Protein AF-A0A1Y3B7Z4-F1 (afdb_monomer_lite)

Organism: Euroglyphus maynei (NCBI:txid6958)

Foldseek 3Di:
DPPDPVPDDPVNVCVVPVPPVDVVVVVPPPPPPPLLRVLCVLLVNPPSVLLVLCCVLVNDVVSVVLSVVLVVQVVVPADADPVNPDHQRSVRSSLVCQVPDPVHDPVSVCSSPVCVVVVVVVVVVVVVVVVVVPDPPPDPDDPDPDPDDDDDDDD

InterPro domains:
  IPR019385 Phosphorylated adapter RNA export protein, RNA-binding domain [PF10258] (36-115)
  IPR038092 Phosphorylated adapter RNA export protein, RNA-binding domain superfamily [G3DSA:1.10.10.1440] (25-134)
  IPR039047 Phosphorylated adapter RNA export protein [PTHR13135] (15-147)

Structure (mmCIF, N/CA/C/O backbone):
data_AF-A0A1Y3B7Z4-F1
#
_entry.id   AF-A0A1Y3B7Z4-F1
#
loop_
_atom_site.group_PDB
_atom_site.id
_atom_site.type_symbol
_atom_site.label_atom_id
_atom_site.label_alt_id
_atom_site.label_comp_id
_atom_site.label_asym_id
_atom_site.label_entity_id
_atom_site.label_seq_id
_atom_site.pdbx_PDB_ins_code
_atom_site.Cartn_x
_atom_site.Cartn_y
_atom_site.Cartn_z
_atom_site.occupancy
_atom_site.B_iso_or_equiv
_atom_site.auth_seq_id
_atom_site.auth_comp_id
_atom_site.auth_asym_id
_atom_site.auth_atom_id
_atom_site.pdbx_PDB_model_num
ATOM 1 N N . ASP A 1 1 ? -2.632 -51.960 30.933 1.00 46.38 1 ASP A N 1
ATOM 2 C CA . ASP A 1 1 ? -3.040 -52.774 29.774 1.00 46.38 1 ASP A CA 1
ATOM 3 C C . ASP A 1 1 ? -2.337 -52.312 28.510 1.00 46.38 1 ASP A C 1
ATOM 5 O O . ASP A 1 1 ? -2.726 -51.325 27.902 1.00 46.38 1 ASP A O 1
ATOM 9 N N . SER A 1 2 ? -1.226 -52.965 28.167 1.00 54.91 2 SER A N 1
ATOM 10 C CA . SER A 1 2 ? -0.516 -52.750 26.903 1.00 54.91 2 SER A CA 1
ATOM 11 C C . SER A 1 2 ? -1.144 -53.647 25.841 1.00 54.91 2 SER A C 1
ATOM 13 O O . SER A 1 2 ? -0.963 -54.863 25.881 1.00 54.91 2 SER A O 1
ATOM 15 N N . GLU A 1 3 ? -1.916 -53.071 24.922 1.00 61.97 3 GLU A N 1
ATOM 16 C CA . GLU A 1 3 ? -2.527 -53.827 23.827 1.00 61.97 3 GLU A CA 1
ATOM 17 C C . GLU A 1 3 ? -1.430 -54.454 22.954 1.00 61.97 3 GLU A C 1
ATOM 19 O O . GLU A 1 3 ? -0.547 -53.766 22.440 1.00 61.97 3 GLU A O 1
ATOM 24 N N . ASN A 1 4 ? -1.459 -55.780 22.827 1.00 71.88 4 ASN A N 1
ATOM 25 C CA . ASN A 1 4 ? -0.489 -56.536 22.050 1.00 71.88 4 ASN A CA 1
ATOM 26 C C . ASN A 1 4 ? -0.793 -56.399 20.550 1.00 71.88 4 ASN A C 1
ATOM 28 O O . ASN A 1 4 ? -1.545 -57.185 19.976 1.00 71.88 4 ASN A O 1
ATOM 32 N N . TYR A 1 5 ? -0.184 -55.398 19.915 1.00 64.62 5 TYR A N 1
ATOM 33 C CA . TYR A 1 5 ? -0.304 -55.121 18.479 1.00 64.62 5 TYR A CA 1
ATOM 34 C C . TYR A 1 5 ? 0.201 -56.257 17.574 1.00 64.62 5 TYR A C 1
ATOM 36 O O . TYR A 1 5 ? -0.040 -56.227 16.372 1.00 64.62 5 TYR A O 1
ATOM 44 N N . PHE A 1 6 ? 0.889 -57.261 18.125 1.00 66.50 6 PHE A N 1
ATOM 45 C CA . PHE A 1 6 ? 1.488 -58.348 17.351 1.00 66.50 6 PHE A CA 1
ATOM 46 C C . PHE A 1 6 ? 0.476 -59.408 16.881 1.00 66.50 6 PHE A C 1
ATOM 48 O O . PHE A 1 6 ? 0.778 -60.185 15.983 1.00 66.50 6 PHE A O 1
ATOM 55 N N . GLN A 1 7 ? -0.727 -59.449 17.468 1.00 74.12 7 GLN A N 1
ATOM 56 C CA . GLN A 1 7 ? -1.807 -60.366 17.062 1.00 74.12 7 GLN A CA 1
ATOM 57 C C . GLN A 1 7 ? -2.854 -59.719 16.150 1.00 74.12 7 GLN A C 1
ATOM 59 O O . GLN A 1 7 ? -3.858 -60.349 15.826 1.00 74.12 7 GLN A O 1
ATOM 64 N N . TRP A 1 8 ? -2.665 -58.460 15.765 1.00 75.25 8 TRP A N 1
ATOM 65 C CA . TRP A 1 8 ? -3.644 -57.755 14.952 1.00 75.25 8 TRP A CA 1
ATOM 66 C C . TRP A 1 8 ? -3.574 -58.181 13.495 1.00 75.25 8 TRP A C 1
ATOM 68 O O . TRP A 1 8 ? -2.499 -58.223 12.896 1.00 75.25 8 TRP A O 1
ATOM 78 N N . SER A 1 9 ? -4.740 -58.459 12.917 1.00 76.94 9 SER A N 1
ATOM 79 C CA . SER A 1 9 ? -4.856 -58.591 11.472 1.00 76.94 9 SER A CA 1
ATOM 80 C C . SER A 1 9 ? -4.725 -57.218 10.801 1.00 76.94 9 SER A C 1
ATOM 82 O O . SER A 1 9 ? -4.914 -56.169 11.428 1.00 76.94 9 SER A O 1
ATOM 84 N N . GLN A 1 10 ? -4.435 -57.216 9.499 1.00 69.25 10 GLN A N 1
ATOM 85 C CA . GLN A 1 10 ? -4.409 -55.988 8.701 1.00 69.25 10 GLN A CA 1
ATOM 86 C C . GLN A 1 10 ? -5.751 -55.233 8.789 1.00 69.25 10 GLN A C 1
ATOM 88 O O . GLN A 1 10 ? -5.768 -54.009 8.879 1.00 69.25 10 GLN A O 1
ATOM 93 N N . GLU A 1 11 ? -6.867 -55.963 8.862 1.00 72.62 11 GLU A N 1
ATOM 94 C CA . GLU A 1 11 ? -8.218 -55.407 8.997 1.00 72.62 11 GLU A CA 1
ATOM 95 C C . GLU A 1 11 ? -8.465 -54.775 10.377 1.00 72.62 11 GLU A C 1
ATOM 97 O O . GLU A 1 11 ? -9.144 -53.750 10.478 1.00 72.62 11 GLU A O 1
ATOM 102 N N . ASP A 1 12 ? -7.888 -55.333 11.447 1.00 78.75 12 ASP A N 1
ATOM 103 C CA . ASP A 1 12 ? -7.960 -54.756 12.797 1.00 78.75 12 ASP A CA 1
ATOM 104 C C . ASP A 1 12 ? -7.151 -53.459 12.892 1.00 78.75 12 ASP A C 1
ATOM 106 O O . ASP A 1 12 ? -7.599 -52.467 13.482 1.00 78.75 12 ASP A O 1
ATOM 110 N N . PHE A 1 13 ? -5.980 -53.443 12.250 1.00 72.44 13 PHE A N 1
ATOM 111 C CA . PHE A 1 13 ? -5.154 -52.249 12.135 1.00 72.44 13 PHE A CA 1
ATOM 112 C C . PHE A 1 13 ? -5.884 -51.157 11.346 1.00 72.44 13 PHE A C 1
ATOM 114 O O . PHE A 1 13 ? -6.014 -50.026 11.820 1.00 72.44 13 PHE A O 1
ATOM 121 N N . GLU A 1 14 ? -6.447 -51.504 10.189 1.00 71.00 14 GLU A N 1
ATOM 122 C CA . GLU A 1 14 ? -7.254 -50.587 9.388 1.00 71.00 14 GLU A CA 1
ATOM 123 C C . GLU A 1 14 ? -8.488 -50.099 10.150 1.00 71.00 14 GLU A C 1
ATOM 125 O O . GLU A 1 14 ? -8.784 -48.915 10.097 1.00 71.00 14 GLU A O 1
ATOM 130 N N . ARG A 1 15 ? -9.172 -50.921 10.952 1.00 75.00 15 ARG A N 1
ATOM 131 C CA . ARG A 1 15 ? -10.303 -50.450 11.775 1.00 75.00 15 ARG A CA 1
ATOM 132 C C . ARG A 1 15 ? -9.907 -49.439 12.848 1.00 75.00 15 ARG A C 1
ATOM 134 O O . ARG A 1 15 ? -10.667 -48.496 13.078 1.00 75.00 15 ARG A O 1
ATOM 141 N N . LYS A 1 16 ? -8.759 -49.617 13.514 1.00 71.62 16 LYS A N 1
ATOM 142 C CA . LYS A 1 16 ? -8.304 -48.683 14.564 1.00 71.62 16 LYS A CA 1
ATOM 143 C C . LYS A 1 16 ? -7.747 -47.386 13.983 1.00 71.62 16 LYS A C 1
ATOM 145 O O . LYS A 1 16 ? -7.979 -46.318 14.545 1.00 71.62 16 LYS A O 1
ATOM 150 N N . 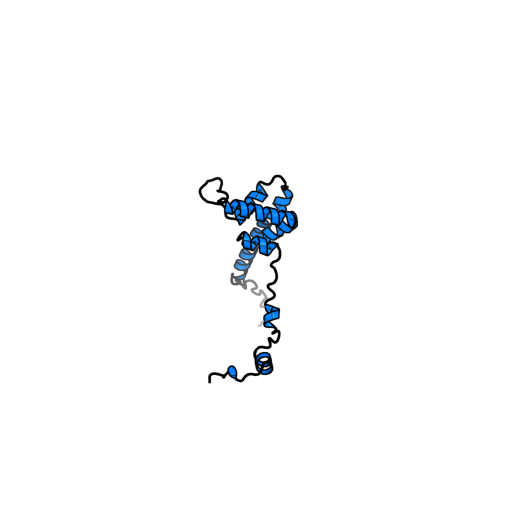PHE A 1 17 ? -7.004 -47.484 12.881 1.00 68.44 17 PHE A N 1
ATOM 151 C CA . PHE A 1 17 ? -6.281 -46.364 12.278 1.00 68.44 17 PHE A CA 1
ATOM 152 C C . PHE A 1 17 ? -6.960 -45.779 11.040 1.00 68.44 17 PHE A C 1
ATOM 154 O O . PHE A 1 17 ? -6.462 -44.785 10.510 1.00 68.44 17 PHE A O 1
ATOM 161 N N . ALA A 1 18 ? -8.096 -46.330 10.593 1.00 67.69 18 ALA A N 1
ATOM 162 C CA . ALA A 1 18 ? -8.921 -45.727 9.556 1.00 67.69 18 ALA A CA 1
ATOM 163 C C . ALA A 1 18 ? -9.265 -44.308 9.988 1.00 67.69 18 ALA A C 1
ATOM 165 O O . ALA A 1 18 ? -10.093 -44.059 10.871 1.00 67.69 18 ALA A O 1
ATOM 166 N N . THR A 1 19 ? -8.610 -43.361 9.330 1.00 58.94 19 THR A N 1
ATOM 167 C CA . THR A 1 19 ? -8.899 -41.949 9.434 1.00 58.94 19 THR A CA 1
ATOM 168 C C . THR A 1 19 ? -10.279 -41.743 8.833 1.00 58.94 19 THR A C 1
ATOM 170 O O . THR A 1 19 ? -10.460 -41.468 7.649 1.00 58.94 19 THR A O 1
ATOM 173 N N . LYS A 1 20 ? -11.313 -41.861 9.670 1.00 58.16 20 LYS A N 1
ATOM 174 C CA . LYS A 1 20 ? -12.567 -41.165 9.401 1.00 58.16 20 LYS A CA 1
ATOM 175 C C . LYS A 1 20 ? -12.138 -39.729 9.126 1.00 58.16 20 LYS A C 1
ATOM 177 O O . LYS A 1 20 ? -11.476 -39.141 9.975 1.00 58.16 20 LYS A O 1
ATOM 182 N N . ASN A 1 21 ? -12.410 -39.205 7.931 1.00 55.72 21 ASN A N 1
ATOM 183 C CA . ASN A 1 21 ? -12.147 -37.806 7.605 1.00 55.72 21 ASN A CA 1
ATOM 184 C C . ASN A 1 21 ? -13.001 -36.946 8.548 1.00 55.72 21 ASN A C 1
ATOM 186 O O . ASN A 1 21 ? -14.132 -36.576 8.228 1.00 55.72 21 ASN A O 1
ATOM 190 N N . THR A 1 22 ? -12.502 -36.714 9.760 1.00 57.78 22 THR A N 1
ATOM 191 C CA . THR A 1 22 ? -13.204 -36.012 10.824 1.00 57.78 22 THR A CA 1
ATOM 192 C C . THR A 1 22 ? -13.416 -34.577 10.362 1.00 57.78 22 THR A C 1
ATOM 194 O O . THR A 1 22 ? -12.588 -34.002 9.650 1.00 57.78 22 THR A O 1
ATOM 197 N N . SER A 1 23 ? -14.512 -33.954 10.784 1.00 57.44 23 SER A N 1
ATOM 198 C CA . SER A 1 23 ? -14.785 -32.527 10.563 1.00 57.44 23 SER A CA 1
ATOM 199 C C . SER A 1 23 ? -13.597 -31.612 10.926 1.00 57.44 23 SER A C 1
ATOM 201 O O . SER A 1 23 ? -13.436 -30.555 10.317 1.00 57.44 23 SER A O 1
ATOM 203 N N . GLU A 1 24 ? -12.708 -32.049 11.826 1.00 55.00 24 GLU A N 1
ATOM 204 C CA . GLU A 1 24 ? -11.422 -31.414 12.155 1.00 55.00 24 GLU A CA 1
ATOM 205 C C . GLU A 1 24 ? -10.429 -31.331 10.987 1.00 55.00 24 GLU A C 1
ATOM 207 O O . GLU A 1 24 ? -9.764 -30.307 10.814 1.00 55.00 24 GLU A O 1
ATOM 212 N N . GLN A 1 25 ? -10.343 -32.361 10.142 1.00 55.66 25 GLN A N 1
ATOM 213 C CA . GLN A 1 25 ? -9.490 -32.339 8.949 1.00 55.66 25 GLN A CA 1
ATOM 214 C C . GLN A 1 25 ? -10.048 -31.366 7.896 1.00 55.66 25 GLN A C 1
ATOM 216 O O . GLN A 1 25 ? -9.287 -30.689 7.204 1.00 55.66 25 GLN A O 1
ATOM 221 N N . LYS A 1 26 ? -11.378 -31.181 7.846 1.00 52.94 26 LYS A N 1
ATOM 222 C CA . LYS A 1 26 ? -12.036 -30.159 7.010 1.00 52.94 26 LYS A CA 1
ATOM 223 C C . LYS A 1 26 ? -11.831 -28.736 7.557 1.00 52.94 26 LYS A C 1
ATOM 225 O O . LYS A 1 26 ? -11.696 -27.794 6.774 1.00 52.94 26 LYS A O 1
ATOM 230 N N . ALA A 1 27 ? -11.761 -28.580 8.882 1.00 55.88 27 ALA A N 1
ATOM 231 C CA . ALA A 1 27 ? -11.529 -27.304 9.569 1.00 55.88 27 ALA A CA 1
ATOM 232 C C . ALA A 1 27 ? -10.079 -26.790 9.451 1.00 55.88 27 ALA A C 1
ATOM 234 O O . ALA A 1 27 ? -9.843 -25.590 9.582 1.00 55.88 27 ALA A O 1
ATOM 235 N N . LYS A 1 28 ? -9.119 -27.666 9.124 1.00 54.25 28 LYS A N 1
ATOM 236 C CA . LYS A 1 28 ? -7.711 -27.317 8.854 1.00 54.25 28 LYS A CA 1
ATOM 237 C C . LYS A 1 28 ? -7.411 -26.938 7.397 1.00 54.25 28 LYS A C 1
ATOM 239 O O . LYS A 1 28 ? -6.243 -26.845 7.024 1.00 54.25 28 LYS A O 1
ATOM 244 N N . ARG A 1 29 ? -8.415 -26.634 6.560 1.00 58.97 29 ARG A N 1
ATOM 245 C CA . ARG A 1 29 ? -8.155 -25.854 5.335 1.00 58.97 29 ARG A CA 1
ATOM 246 C C . ARG A 1 29 ? -7.738 -24.452 5.767 1.00 58.97 29 ARG A C 1
ATOM 248 O O . ARG A 1 29 ? -8.592 -23.592 5.965 1.00 58.97 29 ARG A O 1
ATOM 255 N N . ILE A 1 30 ? -6.431 -24.240 5.933 1.00 63.94 30 ILE A N 1
ATOM 256 C CA . ILE A 1 30 ? -5.835 -22.916 6.120 1.00 63.94 30 ILE A CA 1
ATOM 257 C C . ILE A 1 30 ? -6.394 -22.051 4.993 1.00 63.94 30 ILE A C 1
ATOM 259 O O . ILE A 1 30 ? -6.081 -22.258 3.819 1.00 63.94 30 ILE A O 1
ATOM 263 N N . ARG A 1 31 ? -7.312 -21.140 5.332 1.00 66.25 31 ARG A N 1
ATOM 264 C CA . ARG A 1 31 ? -7.835 -20.178 4.367 1.00 66.25 31 ARG A CA 1
ATOM 265 C C . ARG A 1 31 ? -6.623 -19.377 3.920 1.00 66.25 31 ARG A C 1
ATOM 267 O O . ARG A 1 31 ? -6.044 -18.677 4.748 1.00 66.25 31 ARG A O 1
ATOM 274 N N . LYS A 1 32 ? -6.204 -19.536 2.658 1.00 68.25 32 LYS A N 1
ATOM 275 C CA . LYS A 1 32 ? -5.117 -18.729 2.095 1.00 68.25 32 LYS A CA 1
ATOM 276 C C . LYS A 1 32 ? -5.448 -17.266 2.413 1.00 68.25 32 LYS A C 1
ATOM 278 O O . LYS A 1 32 ? -6.555 -16.839 2.063 1.00 68.25 32 LYS A O 1
ATOM 283 N N . PRO A 1 33 ? -4.583 -16.534 3.137 1.00 73.38 33 PRO A N 1
ATOM 284 C CA . PRO A 1 33 ? -4.846 -15.130 3.391 1.00 73.38 33 PRO A CA 1
ATOM 285 C C . PRO A 1 33 ? -4.981 -14.443 2.031 1.00 73.38 33 PRO A C 1
ATOM 287 O O . PRO A 1 33 ? -4.190 -14.699 1.126 1.00 73.38 33 PRO A O 1
ATOM 290 N N . GLY A 1 34 ? -6.016 -13.616 1.862 1.00 87.69 34 GLY A N 1
ATOM 291 C CA . GLY A 1 34 ? -6.117 -12.779 0.667 1.00 87.69 34 GLY A CA 1
ATOM 292 C C . GLY A 1 34 ? -4.876 -11.893 0.548 1.00 87.69 34 GLY A C 1
ATOM 293 O O . GLY A 1 34 ? -4.194 -11.660 1.549 1.00 87.69 34 GLY A O 1
ATOM 294 N N . ILE A 1 35 ? -4.594 -11.366 -0.644 1.00 92.06 35 ILE A N 1
ATOM 295 C CA . ILE A 1 35 ? -3.346 -10.630 -0.901 1.00 92.06 35 ILE A CA 1
ATOM 296 C C . ILE A 1 35 ? -3.066 -9.518 0.124 1.00 92.06 35 ILE A C 1
ATOM 298 O O . ILE A 1 35 ? -1.941 -9.359 0.584 1.00 92.06 35 ILE A O 1
ATOM 302 N N . VAL A 1 36 ? -4.102 -8.799 0.561 1.00 93.44 36 VAL A N 1
AT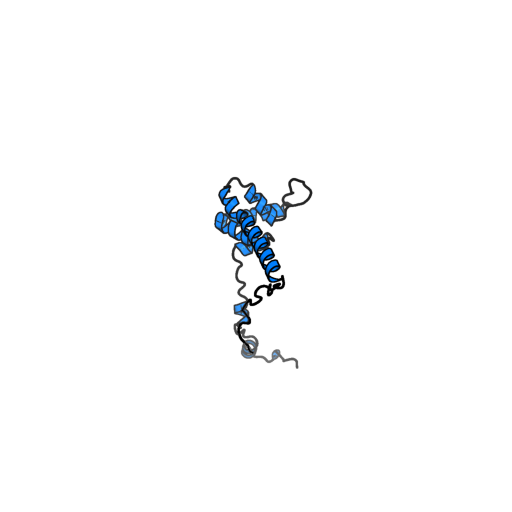OM 303 C CA . VAL A 1 36 ? -3.987 -7.756 1.592 1.00 93.44 36 VAL A CA 1
ATOM 304 C C . VAL A 1 36 ? -3.441 -8.317 2.907 1.00 93.44 36 VAL A C 1
ATOM 306 O O . VAL A 1 36 ? -2.598 -7.693 3.545 1.00 93.44 36 VAL A O 1
ATOM 309 N N . GLY A 1 37 ? -3.917 -9.496 3.313 1.00 92.94 37 GLY A N 1
ATOM 310 C CA . GLY A 1 37 ? -3.448 -10.180 4.514 1.00 92.94 37 GLY A CA 1
ATOM 311 C C . GLY A 1 37 ? -2.019 -10.693 4.363 1.00 92.94 37 GLY A C 1
ATOM 312 O O . GLY A 1 37 ? -1.244 -10.590 5.308 1.00 92.94 37 GLY A O 1
ATOM 313 N N . GLU A 1 38 ? -1.655 -11.182 3.175 1.00 93.25 38 GLU A N 1
ATOM 314 C CA . GLU A 1 38 ? -0.284 -11.604 2.877 1.00 93.25 38 GLU A CA 1
ATOM 315 C C . GLU A 1 38 ? 0.699 -10.427 2.973 1.00 93.25 38 GLU A C 1
ATOM 317 O O . GLU A 1 38 ? 1.674 -10.503 3.723 1.00 93.25 38 GLU A O 1
ATOM 322 N N . ILE A 1 39 ? 0.420 -9.324 2.268 1.00 94.50 39 ILE A N 1
ATOM 323 C CA . ILE A 1 39 ? 1.266 -8.122 2.272 1.00 94.50 39 ILE A CA 1
ATOM 324 C C . ILE A 1 39 ? 1.380 -7.562 3.695 1.00 94.50 39 ILE A C 1
ATOM 326 O O . ILE A 1 39 ? 2.483 -7.294 4.173 1.00 94.50 39 ILE A O 1
ATOM 330 N N . ALA A 1 40 ? 0.253 -7.419 4.401 1.00 94.75 40 ALA A N 1
ATOM 331 C CA . ALA A 1 40 ? 0.246 -6.889 5.762 1.00 94.75 40 ALA A CA 1
ATOM 332 C C . ALA A 1 40 ? 1.060 -7.761 6.729 1.00 94.75 40 ALA A C 1
ATOM 334 O O . ALA A 1 40 ? 1.796 -7.231 7.561 1.00 94.75 40 ALA A O 1
ATOM 335 N N . TYR A 1 41 ? 0.967 -9.088 6.596 1.00 93.44 41 TYR A N 1
ATOM 336 C CA . TYR A 1 41 ? 1.736 -10.020 7.413 1.00 93.44 41 TYR A CA 1
ATOM 337 C C . TYR A 1 41 ? 3.242 -9.897 7.155 1.00 93.44 41 TYR A C 1
ATOM 339 O O . TYR A 1 41 ? 4.002 -9.714 8.107 1.00 93.44 41 TYR A O 1
ATOM 347 N N . LYS A 1 42 ? 3.685 -9.933 5.887 1.00 93.00 42 LYS A N 1
ATOM 348 C CA . LYS A 1 42 ? 5.125 -9.880 5.567 1.00 93.00 42 LYS A CA 1
ATOM 349 C C . LYS A 1 42 ? 5.755 -8.533 5.925 1.00 93.00 42 LYS A C 1
ATOM 351 O O . LYS A 1 42 ? 6.864 -8.504 6.445 1.00 93.00 42 LYS A O 1
ATOM 356 N N . LEU A 1 43 ? 5.034 -7.429 5.727 1.00 93.44 43 LEU A N 1
ATOM 357 C CA . LEU A 1 43 ? 5.527 -6.086 6.058 1.00 93.44 43 LEU A CA 1
ATOM 358 C C . LEU A 1 43 ? 5.322 -5.697 7.531 1.00 93.44 43 LEU A C 1
ATOM 360 O O . LEU A 1 43 ? 5.674 -4.582 7.924 1.00 93.44 43 LEU A O 1
ATOM 364 N N . LYS A 1 44 ? 4.758 -6.600 8.350 1.00 91.94 44 LYS A N 1
ATOM 365 C CA . LYS A 1 44 ? 4.394 -6.360 9.759 1.00 91.94 44 LYS A CA 1
ATOM 366 C C . LYS A 1 44 ? 3.556 -5.084 9.929 1.00 91.94 44 LYS A C 1
ATOM 368 O O . LYS A 1 44 ? 3.712 -4.344 10.900 1.00 91.94 44 LYS A O 1
ATOM 373 N N . GLU A 1 45 ? 2.668 -4.821 8.971 1.00 90.00 45 GLU A N 1
ATOM 374 C CA . GLU A 1 45 ? 1.844 -3.617 8.939 1.00 90.00 45 GLU A CA 1
ATOM 375 C C . GLU A 1 45 ? 0.495 -3.878 9.618 1.00 90.00 45 GLU A C 1
ATOM 377 O O . GLU A 1 45 ? -0.305 -4.704 9.180 1.00 90.00 45 GLU A O 1
ATOM 382 N N . ALA A 1 46 ? 0.212 -3.133 10.687 1.00 88.12 46 ALA A N 1
ATOM 383 C CA . ALA A 1 46 ? -1.043 -3.263 11.426 1.00 88.12 46 ALA A CA 1
ATOM 384 C C . ALA A 1 46 ? -2.239 -2.669 10.659 1.00 88.12 46 ALA A C 1
ATOM 386 O O . ALA A 1 46 ? -3.393 -3.020 10.914 1.00 88.12 46 ALA A O 1
ATOM 387 N N . ARG A 1 47 ? -1.986 -1.732 9.738 1.00 87.69 47 ARG A N 1
ATOM 388 C CA . ARG A 1 47 ? -3.013 -1.016 8.975 1.00 87.69 47 ARG A CA 1
ATOM 389 C C . ARG A 1 47 ? -3.350 -1.719 7.667 1.00 87.69 47 ARG A C 1
ATOM 391 O O . ARG A 1 47 ? -3.042 -1.231 6.579 1.00 87.69 47 ARG A O 1
ATOM 398 N N . THR A 1 48 ? -4.080 -2.825 7.778 1.00 90.44 48 THR A N 1
ATOM 399 C CA . THR A 1 48 ? -4.628 -3.552 6.620 1.00 90.44 48 THR A CA 1
ATOM 400 C C . THR A 1 48 ? -5.547 -2.686 5.751 1.00 90.44 48 THR A C 1
ATOM 402 O O . THR A 1 48 ? -5.678 -2.952 4.560 1.00 90.44 48 THR A O 1
ATOM 405 N N . ASP A 1 49 ? -6.128 -1.613 6.307 1.00 90.12 49 ASP A N 1
ATOM 406 C CA . ASP A 1 49 ? -6.925 -0.629 5.570 1.00 90.12 49 ASP A CA 1
ATOM 407 C C . ASP A 1 49 ? -6.116 0.104 4.494 1.00 90.12 49 ASP A C 1
ATOM 409 O O . ASP A 1 49 ? -6.600 0.273 3.380 1.00 90.12 49 ASP A O 1
ATOM 413 N N . ILE A 1 50 ? -4.873 0.499 4.798 1.00 90.88 50 ILE A N 1
ATOM 414 C CA . ILE A 1 50 ? -4.014 1.152 3.801 1.00 90.88 50 ILE A CA 1
ATOM 415 C C . ILE A 1 50 ? -3.584 0.147 2.740 1.00 90.88 50 ILE A C 1
ATOM 417 O O . ILE A 1 50 ? -3.641 0.463 1.558 1.00 90.88 50 ILE A O 1
ATOM 421 N N . ILE A 1 51 ? -3.172 -1.055 3.147 1.00 93.56 51 ILE A N 1
ATOM 422 C CA . ILE A 1 51 ? -2.746 -2.095 2.204 1.00 93.56 51 ILE A CA 1
ATOM 423 C C . ILE A 1 51 ? -3.880 -2.434 1.232 1.00 93.56 51 ILE A C 1
ATOM 425 O O . ILE A 1 51 ? -3.645 -2.558 0.034 1.00 93.56 51 ILE A O 1
ATOM 429 N N . LYS A 1 52 ? -5.122 -2.497 1.726 1.00 93.69 52 LYS A N 1
ATOM 430 C CA . LYS A 1 52 ? -6.302 -2.647 0.875 1.00 93.69 52 LYS A CA 1
ATOM 431 C C . LYS A 1 52 ? -6.418 -1.505 -0.136 1.00 93.69 52 LYS A C 1
ATOM 433 O O . LYS A 1 52 ? -6.558 -1.785 -1.315 1.00 93.69 52 LYS A O 1
ATOM 438 N N . ASN A 1 53 ? -6.291 -0.247 0.292 1.00 93.38 53 ASN A N 1
ATOM 439 C CA . ASN A 1 53 ? -6.345 0.890 -0.633 1.00 93.38 53 ASN A CA 1
ATOM 440 C C . ASN A 1 53 ? -5.223 0.848 -1.681 1.00 93.38 53 ASN A C 1
ATOM 442 O O . ASN A 1 53 ? -5.447 1.229 -2.819 1.00 93.38 53 ASN A O 1
ATOM 446 N N . ILE A 1 54 ? -4.022 0.390 -1.315 1.00 94.06 54 ILE A N 1
ATOM 447 C CA . ILE A 1 54 ? -2.907 0.231 -2.260 1.00 94.06 54 ILE A CA 1
ATOM 448 C C . ILE A 1 54 ? -3.281 -0.784 -3.341 1.00 94.06 54 ILE A C 1
ATOM 450 O O . ILE A 1 54 ? -3.120 -0.495 -4.522 1.00 94.06 54 ILE A O 1
ATOM 454 N N . VAL A 1 55 ? -3.815 -1.943 -2.945 1.00 95.50 55 VAL A N 1
ATOM 455 C CA . VAL A 1 55 ? -4.273 -2.977 -3.886 1.00 95.50 55 VAL A CA 1
ATOM 456 C C . VAL A 1 55 ? -5.437 -2.468 -4.742 1.00 95.50 55 VAL A C 1
ATOM 458 O O . VAL A 1 55 ? -5.440 -2.702 -5.945 1.00 95.50 55 VAL A O 1
ATOM 461 N N . ASP A 1 56 ? -6.388 -1.740 -4.154 1.00 93.88 56 ASP A N 1
ATOM 462 C CA . ASP A 1 56 ? -7.557 -1.209 -4.865 1.00 93.88 56 ASP A CA 1
ATOM 463 C C . ASP A 1 56 ? -7.171 -0.108 -5.880 1.00 93.88 56 ASP A C 1
ATOM 465 O O . ASP A 1 56 ? -7.775 -0.019 -6.944 1.00 93.88 56 ASP A O 1
ATOM 469 N N . VAL A 1 57 ? -6.173 0.733 -5.569 1.00 94.38 57 VAL A N 1
ATOM 470 C CA . VAL A 1 57 ? -5.777 1.894 -6.394 1.00 94.38 57 VAL A CA 1
ATOM 471 C C . VAL A 1 57 ? -4.700 1.551 -7.427 1.00 94.38 57 VAL A C 1
ATOM 473 O O . VAL A 1 57 ? -4.754 2.052 -8.548 1.00 94.38 57 VAL A O 1
ATOM 476 N N . LEU A 1 58 ? -3.705 0.738 -7.059 1.00 93.88 58 LEU A N 1
ATOM 477 C CA . LEU A 1 58 ? -2.572 0.384 -7.929 1.00 93.88 58 LEU A CA 1
ATOM 478 C C . LEU A 1 58 ? -2.733 -0.989 -8.593 1.00 93.88 58 LEU A C 1
ATOM 480 O O . LEU A 1 58 ? -2.000 -1.316 -9.525 1.00 93.88 58 LEU A O 1
ATOM 484 N N . GLY A 1 59 ? -3.672 -1.802 -8.111 1.00 95.31 59 GLY A N 1
ATOM 485 C CA . GLY A 1 59 ? -3.879 -3.169 -8.564 1.00 95.31 59 GLY A CA 1
ATOM 486 C C . GLY A 1 59 ? -2.994 -4.198 -7.858 1.00 95.31 59 GLY A C 1
ATOM 487 O O . GLY A 1 59 ? -1.973 -3.901 -7.230 1.00 95.31 59 GLY A O 1
ATOM 488 N N . GLU A 1 60 ? -3.394 -5.461 -7.999 1.00 94.44 60 GLU A N 1
ATOM 489 C CA . GLU A 1 60 ? -2.714 -6.620 -7.414 1.00 94.44 60 GLU A CA 1
ATOM 490 C C . GLU A 1 60 ? -1.239 -6.768 -7.852 1.00 94.44 60 GLU A C 1
ATOM 492 O O . GLU A 1 60 ? -0.386 -6.969 -6.981 1.00 94.44 60 GLU A O 1
ATOM 497 N N . PRO A 1 61 ? -0.889 -6.644 -9.153 1.00 95.06 61 PRO A N 1
ATOM 498 C CA . PRO A 1 61 ? 0.486 -6.857 -9.609 1.00 95.06 61 PRO A CA 1
ATOM 499 C C . PRO A 1 61 ? 1.454 -5.819 -9.041 1.00 95.06 61 PRO A C 1
ATOM 501 O O . PRO A 1 61 ? 2.504 -6.180 -8.509 1.00 95.06 61 PRO A O 1
ATOM 504 N N . ARG A 1 62 ? 1.073 -4.534 -9.076 1.00 94.56 62 ARG A N 1
ATOM 505 C CA . ARG A 1 62 ? 1.916 -3.451 -8.556 1.00 94.56 62 ARG A CA 1
ATOM 506 C C . ARG A 1 62 ? 2.076 -3.551 -7.042 1.00 94.56 62 ARG A C 1
ATOM 508 O O . ARG A 1 62 ? 3.171 -3.338 -6.535 1.00 94.56 62 ARG A O 1
ATOM 515 N N . ALA A 1 63 ? 1.025 -3.940 -6.318 1.00 95.25 63 ALA A N 1
ATOM 516 C CA . ALA A 1 63 ? 1.107 -4.150 -4.876 1.00 95.25 63 ALA A CA 1
ATOM 517 C C . ALA A 1 63 ? 2.080 -5.284 -4.495 1.00 95.25 63 ALA A C 1
ATOM 519 O O . ALA A 1 63 ? 2.840 -5.130 -3.538 1.00 95.25 63 ALA A O 1
ATOM 520 N N . ARG A 1 64 ? 2.108 -6.397 -5.251 1.00 95.50 64 ARG A N 1
ATOM 521 C CA . ARG A 1 64 ? 3.118 -7.458 -5.055 1.00 95.50 64 ARG A CA 1
ATOM 522 C C . ARG A 1 64 ? 4.529 -6.979 -5.369 1.00 95.50 64 ARG A C 1
ATOM 524 O O . ARG A 1 64 ? 5.448 -7.319 -4.634 1.00 95.50 64 ARG A O 1
ATOM 531 N N . GLN A 1 65 ? 4.691 -6.202 -6.437 1.00 95.62 65 GLN A N 1
ATOM 532 C CA . GLN A 1 65 ? 5.994 -5.676 -6.827 1.00 95.62 65 GLN A CA 1
ATOM 533 C C . GLN A 1 65 ? 6.563 -4.752 -5.746 1.00 95.62 65 GLN A C 1
ATOM 535 O O . GLN A 1 65 ? 7.665 -4.989 -5.271 1.00 95.62 65 GLN A O 1
ATOM 540 N N . LEU A 1 66 ? 5.774 -3.783 -5.273 1.00 95.44 66 LEU A N 1
ATOM 541 C CA . LEU A 1 66 ? 6.167 -2.895 -4.175 1.00 95.44 66 LEU A CA 1
ATOM 542 C C . LEU A 1 66 ? 6.518 -3.674 -2.906 1.00 95.44 66 LEU A C 1
ATOM 544 O O . LEU A 1 66 ? 7.458 -3.337 -2.197 1.00 95.44 66 LEU A O 1
ATOM 548 N N . MET A 1 67 ? 5.763 -4.727 -2.601 1.00 95.69 67 MET A N 1
ATOM 549 C CA . MET A 1 67 ? 6.073 -5.596 -1.474 1.00 95.69 67 MET A CA 1
ATOM 550 C C . MET A 1 67 ? 7.425 -6.303 -1.647 1.00 95.69 67 MET A C 1
ATOM 552 O O . MET A 1 67 ? 8.176 -6.365 -0.679 1.00 95.69 67 MET A O 1
ATOM 556 N N . ALA A 1 68 ? 7.727 -6.835 -2.834 1.00 96.12 68 ALA A N 1
ATOM 557 C CA . ALA A 1 68 ? 9.013 -7.469 -3.121 1.00 96.12 68 ALA A CA 1
ATOM 558 C C . ALA A 1 68 ? 10.167 -6.460 -3.018 1.00 96.12 68 ALA A C 1
ATOM 560 O O . ALA A 1 68 ? 11.105 -6.706 -2.270 1.00 96.12 68 ALA A O 1
ATOM 561 N N . GLU A 1 69 ? 10.021 -5.282 -3.633 1.00 95.25 69 GLU A N 1
ATOM 562 C CA . GLU A 1 69 ? 10.995 -4.183 -3.548 1.00 95.25 69 GLU A CA 1
ATOM 563 C C . GLU A 1 69 ? 11.310 -3.818 -2.085 1.00 95.25 69 GLU A C 1
ATOM 565 O O . GLU A 1 69 ? 12.467 -3.640 -1.714 1.00 95.25 69 GLU A O 1
ATOM 570 N N . VAL A 1 70 ? 10.293 -3.745 -1.218 1.00 96.12 70 VAL A N 1
ATOM 571 C CA . VAL A 1 70 ? 10.499 -3.471 0.214 1.00 96.12 70 VAL A CA 1
ATOM 572 C C . VAL A 1 70 ? 11.276 -4.589 0.904 1.00 96.12 70 VAL A C 1
ATOM 574 O O . VAL A 1 70 ? 12.113 -4.295 1.752 1.00 96.12 70 VAL A O 1
ATOM 577 N N . LEU A 1 71 ? 10.994 -5.854 0.588 1.00 95.25 71 LEU A N 1
ATOM 578 C CA . LEU A 1 71 ? 11.699 -6.983 1.197 1.00 95.25 71 LEU A CA 1
ATOM 579 C C . LEU A 1 71 ? 13.172 -7.007 0.782 1.00 95.25 71 LEU A C 1
ATOM 581 O O . LEU A 1 71 ? 14.020 -7.170 1.655 1.00 95.25 71 LEU A O 1
ATOM 585 N N . ASP A 1 72 ? 13.464 -6.752 -0.493 1.00 95.75 72 ASP A N 1
ATOM 586 C CA . ASP A 1 72 ? 14.836 -6.662 -1.005 1.00 95.75 72 ASP A CA 1
ATOM 587 C C . ASP A 1 72 ? 15.602 -5.523 -0.314 1.00 95.75 72 ASP A C 1
ATOM 589 O O . ASP A 1 72 ? 16.731 -5.690 0.143 1.00 95.75 72 ASP A O 1
ATOM 593 N N . ILE A 1 73 ? 14.957 -4.363 -0.153 1.00 94.44 73 ILE A N 1
ATOM 594 C CA . ILE A 1 73 ? 15.532 -3.216 0.558 1.00 94.44 73 ILE A CA 1
ATOM 595 C C . ILE A 1 73 ? 15.819 -3.551 2.024 1.00 94.44 73 ILE A C 1
ATOM 597 O O . ILE A 1 73 ? 16.863 -3.168 2.549 1.00 94.44 73 ILE A O 1
ATOM 601 N N . GLU A 1 74 ? 14.906 -4.234 2.715 1.00 93.56 74 GLU A N 1
ATOM 602 C CA . GLU A 1 74 ? 15.102 -4.605 4.119 1.00 93.56 74 GLU A CA 1
ATOM 603 C C . GLU A 1 74 ? 16.232 -5.628 4.302 1.00 93.56 74 GLU A C 1
ATOM 605 O O . GLU A 1 74 ? 16.967 -5.514 5.291 1.00 93.56 74 GLU A O 1
ATOM 610 N N . ASP A 1 75 ? 16.401 -6.552 3.349 1.00 92.88 75 ASP A N 1
ATOM 611 C CA . ASP A 1 75 ? 17.468 -7.563 3.337 1.00 92.88 75 ASP A CA 1
ATOM 612 C C . ASP A 1 75 ? 18.859 -6.923 3.183 1.00 92.88 75 ASP A C 1
ATOM 614 O O . ASP A 1 75 ? 19.799 -7.274 3.893 1.00 92.88 75 ASP A O 1
ATOM 618 N N . VAL A 1 76 ? 18.964 -5.870 2.363 1.00 92.69 76 VAL A N 1
ATOM 619 C CA . VAL A 1 76 ? 20.203 -5.085 2.177 1.00 92.69 76 VAL A CA 1
ATOM 620 C C . VAL A 1 76 ? 20.488 -4.129 3.354 1.00 92.69 76 VAL A C 1
ATOM 622 O O . VAL A 1 76 ? 21.531 -3.480 3.408 1.00 92.69 76 VAL A O 1
ATOM 625 N N . GLY A 1 77 ? 19.601 -4.050 4.350 1.00 88.44 77 GLY A N 1
ATOM 626 C CA . GLY A 1 77 ? 19.806 -3.219 5.542 1.00 88.44 77 GLY A CA 1
ATOM 627 C C . GLY A 1 77 ? 18.856 -2.026 5.675 1.00 88.44 77 GLY A C 1
ATOM 628 O O . GLY A 1 77 ? 19.036 -1.205 6.576 1.00 88.44 77 GLY A O 1
ATOM 629 N N . GLY A 1 78 ? 17.797 -1.972 4.868 1.00 90.38 78 GLY A N 1
ATOM 630 C CA . GLY A 1 78 ? 16.676 -1.043 5.001 1.00 90.38 78 GLY A CA 1
ATOM 631 C C . GLY A 1 78 ? 17.008 0.408 4.650 1.00 90.38 78 GLY A C 1
ATOM 632 O O . GLY A 1 78 ? 18.113 0.752 4.243 1.00 90.38 78 GLY A O 1
ATOM 633 N N . ILE A 1 79 ? 16.025 1.294 4.832 1.00 90.00 79 ILE A N 1
ATOM 634 C CA . ILE A 1 79 ? 16.187 2.731 4.565 1.00 90.00 79 ILE A CA 1
ATOM 635 C C . ILE A 1 79 ? 16.277 3.501 5.879 1.00 90.00 79 ILE A C 1
ATOM 637 O O . ILE A 1 79 ? 15.408 3.375 6.743 1.00 90.00 79 ILE A O 1
ATOM 641 N N . MET A 1 80 ? 17.290 4.353 6.024 1.00 89.88 80 MET A N 1
ATOM 642 C CA . MET A 1 80 ? 17.379 5.296 7.140 1.00 89.88 80 MET A CA 1
ATOM 643 C C . MET A 1 80 ? 16.379 6.441 6.977 1.00 89.88 80 MET A C 1
ATOM 645 O O . MET A 1 80 ? 16.046 6.864 5.872 1.00 89.88 80 MET A O 1
ATOM 649 N N . ILE A 1 81 ? 15.870 6.961 8.090 1.00 89.56 81 ILE A N 1
ATOM 650 C CA . ILE A 1 81 ? 15.120 8.221 8.052 1.00 89.56 81 ILE A CA 1
ATOM 651 C C . ILE A 1 81 ? 16.084 9.352 7.716 1.00 89.56 81 ILE A C 1
ATOM 653 O O . ILE A 1 81 ? 17.260 9.265 8.040 1.00 89.56 81 ILE A O 1
ATOM 657 N N . ASP A 1 82 ? 15.580 10.420 7.108 1.00 85.12 82 ASP A N 1
ATOM 658 C CA . ASP A 1 82 ? 16.374 11.561 6.640 1.00 85.12 82 ASP A CA 1
ATOM 659 C C . ASP A 1 82 ? 17.263 12.174 7.744 1.00 85.12 82 ASP A C 1
ATOM 661 O O . ASP A 1 82 ? 18.342 12.682 7.468 1.00 85.12 82 ASP A O 1
ATOM 665 N N . ASN A 1 83 ? 16.854 12.063 9.014 1.00 86.19 83 ASN A N 1
ATOM 666 C CA . ASN A 1 83 ? 17.637 12.501 10.175 1.00 86.19 83 ASN A CA 1
ATOM 667 C C . ASN A 1 83 ? 18.710 11.495 10.652 1.00 86.19 83 ASN A C 1
ATOM 669 O O . ASN A 1 83 ? 19.355 11.735 11.669 1.00 86.19 83 ASN A O 1
ATOM 673 N N . GLN A 1 84 ? 18.844 10.353 9.978 1.00 87.44 84 GLN A N 1
ATOM 674 C CA . GLN A 1 84 ? 19.775 9.245 10.231 1.00 87.44 84 GLN A CA 1
ATOM 675 C C . GLN A 1 84 ? 19.740 8.646 11.650 1.00 87.44 84 GLN A C 1
ATOM 677 O O . GLN A 1 84 ? 20.597 7.849 12.010 1.00 87.44 84 GLN A O 1
ATOM 682 N N . GLN A 1 85 ? 18.723 8.958 12.458 1.00 88.12 85 GLN A N 1
ATOM 683 C CA . GLN A 1 85 ? 18.645 8.484 13.847 1.00 88.12 85 GLN A CA 1
ATOM 684 C C . GLN A 1 85 ? 18.145 7.042 13.967 1.00 88.12 85 GLN A C 1
ATOM 686 O O . GLN A 1 85 ? 18.365 6.380 14.977 1.00 88.12 85 GLN A O 1
ATOM 691 N N . ARG A 1 86 ? 17.396 6.559 12.972 1.00 90.12 86 ARG A N 1
ATOM 692 C CA . ARG A 1 86 ? 16.805 5.218 12.994 1.00 90.12 86 ARG A CA 1
ATOM 693 C C . ARG A 1 86 ? 16.501 4.709 11.592 1.00 90.12 86 ARG A C 1
ATOM 695 O O . ARG A 1 86 ? 16.199 5.498 10.693 1.00 90.12 86 ARG A O 1
ATOM 702 N N . ARG A 1 87 ? 16.466 3.382 11.456 1.00 92.19 87 ARG A N 1
ATOM 703 C CA . ARG A 1 87 ? 15.906 2.698 10.284 1.00 92.19 87 ARG A CA 1
ATOM 704 C C . ARG A 1 87 ? 14.388 2.888 10.216 1.00 92.19 87 ARG A C 1
ATOM 706 O O . ARG A 1 87 ? 13.694 2.936 11.242 1.00 92.19 87 ARG A O 1
ATOM 713 N N . ARG A 1 88 ? 13.864 3.009 8.997 1.00 92.75 88 ARG A N 1
ATOM 714 C CA . ARG A 1 88 ? 12.433 2.875 8.707 1.00 92.75 88 ARG A CA 1
ATOM 715 C C . ARG A 1 88 ? 12.013 1.427 8.980 1.00 92.75 88 ARG A C 1
ATOM 717 O O . ARG A 1 88 ? 12.823 0.512 8.920 1.00 92.75 88 ARG A O 1
ATOM 724 N N . SER A 1 89 ? 10.753 1.244 9.366 1.00 92.69 89 SER A N 1
ATOM 725 C CA . SER A 1 89 ? 10.153 -0.091 9.440 1.00 92.69 89 SER A CA 1
ATOM 726 C C . SER A 1 89 ? 9.765 -0.555 8.034 1.00 92.69 89 SER A C 1
ATOM 728 O O . SER A 1 89 ? 9.476 0.315 7.216 1.00 92.69 89 SER A O 1
ATOM 730 N N . PRO A 1 90 ? 9.605 -1.863 7.769 1.00 92.81 90 PRO A N 1
ATOM 731 C CA . PRO A 1 90 ? 9.193 -2.353 6.450 1.00 92.81 90 PRO A CA 1
ATOM 732 C C . PRO A 1 90 ? 7.900 -1.692 5.934 1.00 92.81 90 PRO A C 1
ATOM 734 O O . PRO A 1 90 ? 7.842 -1.207 4.807 1.00 92.81 90 PRO A O 1
ATOM 737 N N . GLY A 1 91 ? 6.879 -1.546 6.788 1.00 92.62 91 GLY A N 1
ATOM 738 C CA . GLY A 1 91 ? 5.670 -0.779 6.445 1.00 92.62 91 GLY A CA 1
ATOM 739 C C . GLY A 1 91 ? 5.934 0.714 6.178 1.00 92.62 91 GLY A C 1
ATOM 740 O O . GLY A 1 91 ? 5.352 1.309 5.273 1.00 92.62 91 GLY A O 1
ATOM 741 N N . GLY A 1 92 ? 6.863 1.331 6.915 1.00 91.81 92 GLY A N 1
ATOM 742 C CA . GLY A 1 92 ? 7.302 2.706 6.668 1.00 91.81 92 GLY A CA 1
ATOM 743 C C . GLY A 1 92 ? 8.102 2.865 5.370 1.00 91.81 92 GLY A C 1
ATOM 744 O O . GLY A 1 92 ? 7.959 3.886 4.699 1.00 91.81 92 GLY A O 1
ATOM 745 N N . THR A 1 93 ? 8.896 1.858 5.007 1.00 94.19 93 THR A N 1
ATOM 746 C CA . THR A 1 93 ? 9.638 1.747 3.747 1.00 94.19 93 THR A CA 1
ATOM 747 C C . THR A 1 93 ? 8.663 1.660 2.573 1.00 94.19 93 THR A C 1
ATOM 749 O O . THR A 1 93 ? 8.783 2.453 1.644 1.00 94.19 93 THR A O 1
ATOM 752 N N . LEU A 1 94 ? 7.610 0.836 2.663 1.00 94.75 9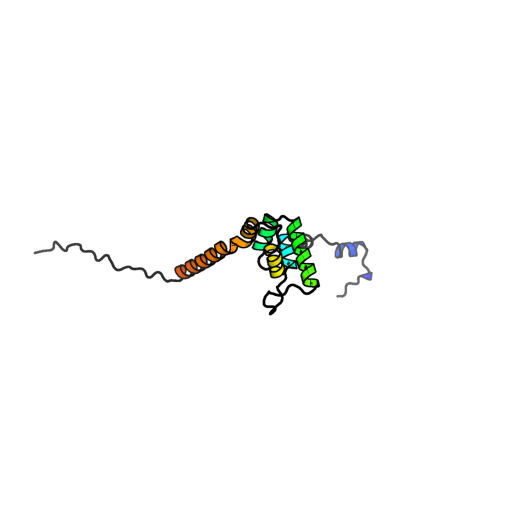4 LEU A N 1
ATOM 753 C CA . LEU A 1 94 ? 6.534 0.795 1.661 1.00 94.75 94 LEU A CA 1
ATOM 754 C C . LEU A 1 94 ? 5.907 2.179 1.430 1.00 94.75 94 LEU A C 1
ATOM 756 O O . LEU A 1 94 ? 5.737 2.619 0.295 1.00 94.75 94 LEU A O 1
ATOM 760 N N . PHE A 1 95 ? 5.564 2.890 2.507 1.00 93.62 95 PHE A N 1
ATOM 761 C CA . PHE A 1 95 ? 4.968 4.223 2.380 1.00 93.62 95 PHE A CA 1
ATOM 762 C C . PHE A 1 95 ? 5.947 5.252 1.824 1.00 93.62 95 PHE A C 1
ATOM 764 O O . PHE A 1 95 ? 5.518 6.195 1.164 1.00 93.62 95 PHE A O 1
ATOM 771 N N . TYR A 1 96 ? 7.240 5.093 2.101 1.00 93.25 96 TYR A N 1
ATOM 772 C CA . TYR A 1 96 ? 8.276 5.919 1.504 1.00 93.25 96 TYR A CA 1
ATOM 773 C C . TYR A 1 96 ? 8.378 5.667 -0.004 1.00 93.25 96 TYR A C 1
ATOM 775 O O . TYR A 1 96 ? 8.343 6.638 -0.752 1.00 93.25 96 TYR A O 1
ATOM 783 N N . LEU A 1 97 ? 8.408 4.410 -0.460 1.00 93.69 97 LEU A N 1
ATOM 784 C CA . LEU A 1 97 ? 8.429 4.093 -1.893 1.00 93.69 97 LEU A CA 1
ATOM 785 C C . LEU A 1 97 ? 7.228 4.711 -2.611 1.00 93.69 97 LEU A C 1
ATOM 787 O O . LEU A 1 97 ? 7.411 5.492 -3.532 1.00 93.69 97 LEU A O 1
ATOM 791 N N . ILE A 1 98 ? 6.009 4.495 -2.109 1.00 93.81 98 ILE A N 1
ATOM 792 C CA . ILE A 1 98 ? 4.784 5.030 -2.733 1.00 93.81 98 ILE A CA 1
ATOM 793 C C . ILE A 1 98 ? 4.784 6.567 -2.812 1.00 93.81 98 ILE A C 1
ATOM 795 O O . ILE A 1 98 ? 4.199 7.154 -3.722 1.00 93.81 98 ILE A O 1
ATOM 799 N N . LYS A 1 99 ? 5.403 7.243 -1.839 1.00 91.56 99 LYS A N 1
ATOM 800 C CA . LYS A 1 99 ? 5.482 8.709 -1.820 1.00 91.56 99 LYS A CA 1
ATOM 801 C C . LYS A 1 99 ? 6.511 9.278 -2.791 1.00 91.56 99 LYS A C 1
ATOM 803 O O . LYS A 1 99 ? 6.299 10.392 -3.254 1.00 91.56 99 LYS A O 1
ATOM 808 N N . ASN A 1 100 ? 7.594 8.553 -3.058 1.00 91.50 100 ASN A N 1
ATOM 809 C CA . ASN A 1 100 ? 8.682 9.012 -3.929 1.00 91.50 100 ASN A CA 1
ATOM 810 C C . ASN A 1 100 ? 8.620 8.418 -5.339 1.00 91.50 100 ASN A C 1
ATOM 812 O O . ASN A 1 100 ? 9.355 8.856 -6.216 1.00 91.50 100 ASN A O 1
ATOM 816 N N . ASP A 1 101 ? 7.753 7.436 -5.561 1.00 91.75 101 ASP A N 1
ATOM 817 C CA . ASP A 1 101 ? 7.515 6.851 -6.869 1.00 91.75 101 ASP A CA 1
ATOM 818 C C . ASP A 1 101 ? 6.836 7.869 -7.799 1.00 91.75 101 ASP A C 1
ATOM 820 O O . ASP A 1 101 ? 5.726 8.348 -7.537 1.00 91.75 101 ASP A O 1
ATOM 824 N N . SER A 1 102 ? 7.520 8.196 -8.897 1.00 90.44 102 SER A N 1
ATOM 825 C CA . SER A 1 102 ? 7.049 9.122 -9.928 1.00 90.44 102 SER A CA 1
ATOM 826 C C . SER A 1 102 ? 5.927 8.540 -10.790 1.00 90.44 102 SER A C 1
ATOM 828 O O . SER A 1 102 ? 5.200 9.300 -11.427 1.00 90.44 102 SER A O 1
ATOM 830 N N . THR A 1 103 ? 5.747 7.216 -10.794 1.00 91.56 103 THR A N 1
ATOM 831 C CA . THR A 1 103 ? 4.672 6.543 -11.539 1.00 91.56 103 THR A CA 1
ATOM 832 C C . THR A 1 103 ? 3.311 6.684 -10.861 1.00 91.56 103 THR A C 1
ATOM 834 O O . THR A 1 103 ? 2.275 6.514 -11.503 1.00 91.56 103 THR A O 1
ATOM 837 N N . ILE A 1 104 ? 3.298 7.023 -9.568 1.00 91.62 104 ILE A N 1
ATOM 838 C CA . ILE A 1 104 ? 2.078 7.192 -8.784 1.00 91.62 104 ILE A CA 1
ATOM 839 C C . ILE A 1 104 ? 1.687 8.669 -8.802 1.00 91.62 104 ILE A C 1
ATOM 841 O O . ILE A 1 104 ? 2.459 9.551 -8.423 1.00 91.62 104 ILE A O 1
ATOM 845 N N . THR A 1 105 ? 0.459 8.951 -9.222 1.00 93.31 105 THR A N 1
ATOM 846 C CA . THR A 1 105 ? -0.073 10.318 -9.259 1.00 93.31 105 THR A CA 1
ATOM 847 C C . THR A 1 105 ? -0.419 10.830 -7.859 1.00 93.31 105 THR A C 1
ATOM 849 O O . THR A 1 105 ? -0.676 10.062 -6.926 1.00 93.31 105 THR A O 1
ATOM 852 N N . GLU A 1 106 ? -0.482 12.153 -7.699 1.00 89.38 106 GLU A N 1
ATOM 853 C CA . GLU A 1 106 ? -0.883 12.763 -6.425 1.00 89.38 106 GLU A CA 1
ATOM 854 C C . GLU A 1 106 ? -2.314 12.373 -6.024 1.00 89.38 106 GLU A C 1
ATOM 856 O O . GLU A 1 106 ? -2.606 12.168 -4.846 1.00 89.38 106 GLU A O 1
ATOM 861 N N . GLU A 1 107 ? -3.199 12.185 -7.004 1.00 90.19 107 GLU A N 1
ATOM 862 C CA . GLU A 1 107 ? -4.565 11.728 -6.765 1.00 90.19 107 GLU A CA 1
ATOM 863 C C . GLU A 1 107 ? -4.596 10.292 -6.223 1.00 90.19 107 GLU A C 1
ATOM 865 O O . GLU A 1 107 ? -5.254 10.027 -5.215 1.00 90.19 107 GLU A O 1
ATOM 870 N N . GLN A 1 108 ? -3.804 9.378 -6.794 1.00 91.06 108 GLN A N 1
ATOM 871 C CA . GLN A 1 108 ? -3.656 8.018 -6.267 1.00 91.06 108 GLN A CA 1
ATOM 872 C C . GLN A 1 108 ? -3.066 8.020 -4.852 1.00 91.06 108 GLN A C 1
ATOM 874 O O . GLN A 1 108 ? -3.584 7.330 -3.970 1.00 91.06 108 GLN A O 1
ATOM 879 N N . ARG A 1 109 ? -2.041 8.844 -4.580 1.00 91.75 109 ARG A N 1
ATOM 880 C CA . ARG A 1 109 ? -1.507 9.021 -3.216 1.00 91.75 109 ARG A CA 1
ATOM 881 C C . ARG A 1 109 ? -2.585 9.509 -2.253 1.00 91.75 109 ARG A C 1
ATOM 883 O O . ARG A 1 109 ? -2.690 9.001 -1.132 1.00 91.75 109 ARG A O 1
ATOM 890 N N . ARG A 1 110 ? -3.425 10.450 -2.687 1.00 89.12 110 ARG A N 1
ATOM 891 C CA . ARG A 1 110 ? -4.553 10.953 -1.899 1.00 89.12 110 ARG A CA 1
ATOM 892 C C . ARG A 1 110 ? -5.601 9.873 -1.646 1.00 89.12 110 ARG A C 1
ATOM 894 O O . ARG A 1 110 ? -6.100 9.796 -0.529 1.00 89.12 110 ARG A O 1
ATOM 901 N N . LEU A 1 111 ? -5.907 9.009 -2.609 1.00 90.00 111 LEU A N 1
ATOM 902 C CA . LEU A 1 111 ? -6.831 7.886 -2.405 1.00 90.00 111 LEU A CA 1
ATOM 903 C C . LEU A 1 111 ? -6.262 6.850 -1.422 1.00 90.00 111 LEU A C 1
ATOM 905 O O . LEU A 1 111 ? -6.973 6.376 -0.534 1.00 90.00 111 LEU A O 1
ATOM 909 N N . ILE A 1 112 ? -4.961 6.565 -1.509 1.00 90.75 112 ILE A N 1
ATOM 910 C CA . ILE A 1 112 ? -4.274 5.613 -0.627 1.00 90.75 112 ILE A CA 1
ATOM 911 C C . ILE A 1 112 ? -4.212 6.132 0.821 1.00 90.75 112 ILE A C 1
ATOM 913 O O . ILE A 1 112 ? -4.594 5.418 1.757 1.00 90.75 112 ILE A O 1
ATOM 917 N N . PHE A 1 113 ? -3.760 7.378 1.027 1.00 88.69 113 PHE A N 1
ATOM 918 C CA . PHE A 1 113 ? -3.468 7.936 2.358 1.00 88.69 113 PHE A CA 1
ATOM 919 C C . PHE A 1 113 ? -4.550 8.870 2.930 1.00 88.69 113 PHE A C 1
ATOM 921 O O . PHE A 1 113 ? -4.610 9.062 4.151 1.00 88.69 113 PHE A O 1
ATOM 928 N N . GLY A 1 114 ? -5.414 9.446 2.093 1.00 76.38 114 GLY A N 1
ATOM 929 C CA . GLY A 1 114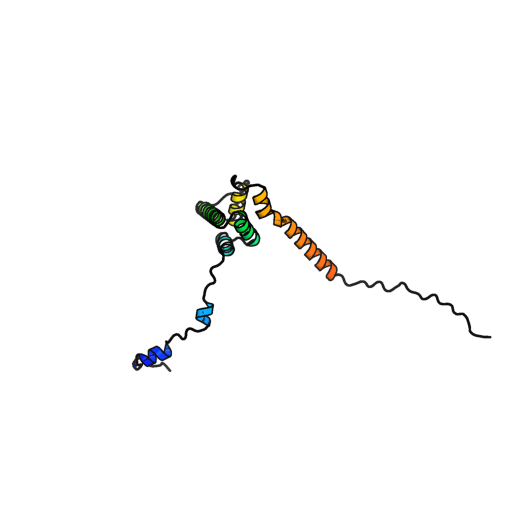 ? -6.351 10.522 2.451 1.00 76.38 114 GLY A CA 1
ATOM 930 C C . GLY A 1 114 ? -7.436 10.119 3.447 1.00 76.38 114 GLY A C 1
ATOM 931 O O . GLY A 1 114 ? -7.983 10.961 4.156 1.00 76.38 114 GLY A O 1
ATOM 932 N N . ASN A 1 115 ? -7.678 8.819 3.624 1.00 67.69 115 ASN A N 1
ATOM 933 C CA . ASN A 1 115 ? -8.651 8.326 4.600 1.00 67.69 115 ASN A CA 1
ATOM 934 C C . ASN A 1 115 ? -8.228 8.557 6.070 1.00 67.69 115 ASN A C 1
ATOM 936 O O . ASN A 1 115 ? -8.992 8.294 7.003 1.00 67.69 115 ASN A O 1
ATOM 940 N N . ARG A 1 116 ? -7.005 9.056 6.316 1.00 66.38 116 ARG A N 1
ATOM 941 C CA . ARG A 1 116 ? -6.511 9.373 7.664 1.00 66.38 116 ARG A CA 1
ATOM 942 C C . ARG A 1 116 ? -7.356 10.441 8.358 1.00 66.38 116 ARG A C 1
ATOM 944 O O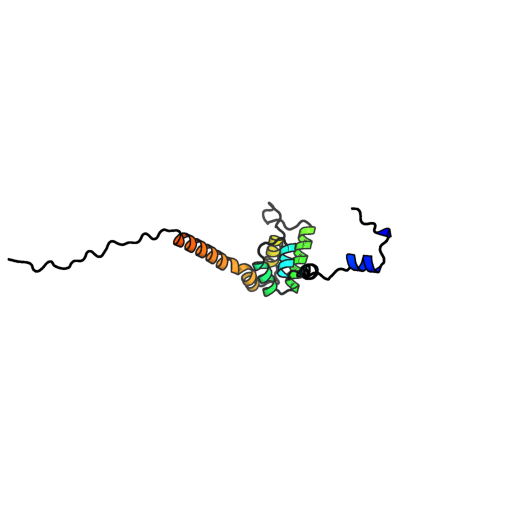 . ARG A 1 116 ? -7.701 10.263 9.526 1.00 66.38 116 ARG A O 1
ATOM 951 N N . GLU A 1 117 ? -7.701 11.513 7.654 1.00 60.69 117 GLU A N 1
ATOM 952 C CA . GLU A 1 117 ? -8.368 12.675 8.244 1.00 60.69 117 GLU A CA 1
ATOM 953 C C . GLU A 1 117 ? -9.814 12.348 8.634 1.00 60.69 117 GLU A C 1
ATOM 955 O O . GLU A 1 117 ? -10.212 12.538 9.784 1.00 60.69 117 GLU A O 1
ATOM 960 N N . 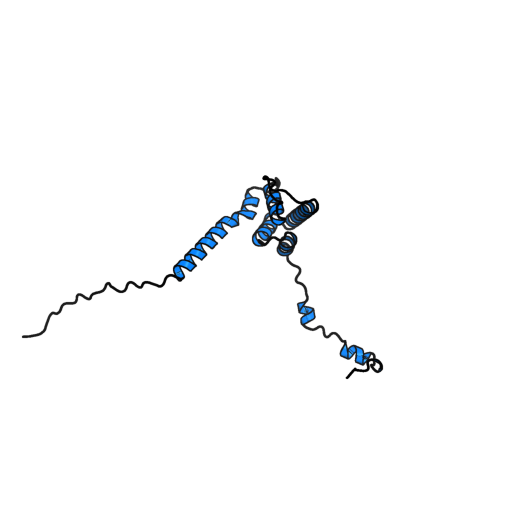VAL A 1 118 ? -10.552 11.682 7.742 1.00 65.00 118 VAL A N 1
ATOM 961 C CA . VAL A 1 118 ? -11.893 11.141 8.019 1.00 65.00 118 VAL A CA 1
ATOM 962 C C . VAL A 1 118 ? -11.866 10.191 9.225 1.00 65.00 118 VAL A C 1
ATOM 964 O O . VAL A 1 118 ? -12.725 10.251 10.110 1.00 65.00 118 VAL A O 1
ATOM 967 N N . ARG A 1 119 ? -10.841 9.335 9.329 1.00 66.00 119 ARG A N 1
ATOM 968 C CA . ARG A 1 119 ? -10.687 8.397 10.451 1.00 66.00 119 ARG A CA 1
ATOM 969 C C . ARG A 1 119 ? -10.375 9.103 11.771 1.00 66.00 119 ARG A C 1
ATOM 971 O O . ARG A 1 119 ? -10.883 8.691 12.817 1.00 66.00 119 ARG A O 1
ATOM 978 N N . GLU A 1 120 ? -9.559 10.152 11.754 1.00 71.44 120 GLU A N 1
ATOM 979 C CA . GLU A 1 120 ? -9.253 10.967 12.933 1.00 71.44 120 GLU A CA 1
ATOM 980 C C . GLU A 1 120 ? -10.474 11.756 13.413 1.00 71.44 120 GLU A C 1
ATOM 982 O O . GLU A 1 120 ? -10.765 11.742 14.614 1.00 71.44 120 GLU A O 1
ATOM 987 N N . GLN A 1 121 ? -11.253 12.336 12.497 1.00 71.56 121 GLN A N 1
ATOM 988 C CA . GLN A 1 121 ? -12.522 12.989 12.824 1.00 71.56 121 GLN A CA 1
ATOM 989 C C . GLN A 1 121 ? -13.524 11.993 13.419 1.00 71.56 121 GLN A C 1
ATOM 991 O O . GLN A 1 121 ? -14.077 12.229 14.494 1.00 71.56 121 GLN A O 1
ATOM 996 N N . ASN A 1 122 ? -13.665 10.806 12.826 1.00 77.12 122 ASN A N 1
ATOM 997 C CA . ASN A 1 122 ? -14.515 9.742 13.365 1.00 77.12 122 ASN A CA 1
ATOM 998 C C . ASN A 1 122 ? -14.076 9.280 14.765 1.00 77.12 122 ASN A C 1
ATOM 1000 O O . ASN A 1 122 ? -14.914 9.031 15.640 1.00 77.12 122 ASN A O 1
ATOM 1004 N N . ARG A 1 123 ? -12.764 9.199 15.024 1.00 81.44 123 ARG A N 1
ATOM 1005 C CA . ARG A 1 123 ? -12.222 8.901 16.361 1.00 81.44 123 ARG A CA 1
ATOM 1006 C C . ARG A 1 123 ? -12.530 10.019 17.361 1.00 81.44 123 ARG A C 1
ATOM 1008 O O . ARG A 1 123 ? -12.949 9.709 18.480 1.00 81.44 123 ARG A O 1
ATOM 1015 N N . LYS A 1 124 ? -12.363 11.292 16.982 1.00 82.94 124 LYS A N 1
ATOM 1016 C CA . LYS A 1 124 ? -12.715 12.456 17.819 1.00 82.94 124 LYS A CA 1
ATOM 1017 C C . LYS A 1 124 ? -14.211 12.462 18.149 1.00 82.94 124 LYS A C 1
ATOM 1019 O O . LYS A 1 124 ? -14.573 12.529 19.324 1.00 82.94 124 LYS A O 1
ATOM 1024 N N . MET A 1 125 ? -15.067 12.260 17.149 1.00 82.00 125 MET A N 1
ATOM 1025 C CA . MET A 1 125 ? -16.524 12.202 17.307 1.00 82.00 125 MET A CA 1
ATOM 1026 C C . MET A 1 125 ? -16.976 11.051 18.212 1.00 82.00 125 MET A C 1
ATOM 1028 O O . MET A 1 125 ? -17.798 11.255 19.108 1.00 82.00 125 MET A O 1
ATOM 1032 N N . LYS A 1 126 ? -16.400 9.848 18.063 1.00 83.31 126 LYS A N 1
ATOM 1033 C CA . LYS A 1 126 ? -16.676 8.717 18.971 1.00 83.31 126 LYS A CA 1
ATOM 1034 C C . LYS A 1 126 ? -16.262 9.019 20.415 1.00 83.31 126 LYS A C 1
ATOM 1036 O O . LYS A 1 126 ? -17.000 8.674 21.338 1.00 83.31 126 LYS A O 1
ATOM 1041 N N . LYS A 1 127 ? -15.117 9.678 20.636 1.00 86.25 127 LYS A N 1
ATOM 1042 C CA . LYS A 1 127 ? -14.682 10.105 21.980 1.00 86.25 127 LYS A CA 1
ATOM 1043 C C . LYS A 1 127 ? -15.639 11.140 22.583 1.00 86.25 127 LYS A C 1
ATOM 1045 O O . LYS A 1 127 ? -16.006 10.995 23.748 1.00 86.25 127 LYS A O 1
ATOM 1050 N N . LEU A 1 128 ? -16.083 12.132 21.803 1.00 84.25 128 LEU A N 1
ATOM 1051 C CA . LEU A 1 128 ? -17.065 13.128 22.252 1.00 84.25 128 LEU A CA 1
ATOM 1052 C C . LEU A 1 128 ? -18.394 12.479 22.659 1.00 84.25 128 LEU A C 1
ATOM 1054 O O . LEU A 1 128 ? -18.893 12.750 23.750 1.00 84.25 128 LEU A O 1
ATOM 1058 N N . LYS A 1 129 ? -18.937 11.576 21.829 1.00 82.50 129 LYS A N 1
ATOM 1059 C CA . LYS A 1 129 ? -20.182 10.851 22.137 1.00 82.50 129 LYS A CA 1
ATOM 1060 C C . LYS A 1 129 ? -20.070 10.045 23.436 1.00 82.50 129 LYS A C 1
ATOM 1062 O O . LYS A 1 129 ? -20.953 10.148 24.282 1.00 82.50 129 LYS A O 1
ATOM 1067 N N . ARG A 1 130 ? -18.956 9.328 23.646 1.00 81.31 130 ARG A N 1
ATOM 1068 C CA . ARG A 1 130 ? -18.694 8.572 24.890 1.00 81.31 130 ARG A CA 1
ATOM 1069 C C . ARG A 1 130 ? -18.556 9.468 26.124 1.00 81.31 130 ARG A C 1
ATOM 1071 O O . ARG A 1 130 ? -18.922 9.045 27.211 1.00 81.31 130 ARG A O 1
ATOM 1078 N N . LYS A 1 131 ? -18.026 10.690 25.988 1.00 78.50 131 LYS A N 1
ATOM 1079 C CA . LYS A 1 131 ? -17.992 11.666 27.094 1.00 78.50 131 LYS A CA 1
ATOM 1080 C C . LYS A 1 131 ? -19.389 12.208 27.408 1.00 78.50 131 LYS A C 1
ATOM 1082 O O . LYS A 1 131 ? -19.734 12.337 28.576 1.00 78.50 131 LYS A O 1
ATOM 1087 N N . LYS A 1 132 ? -20.203 12.483 26.382 1.00 73.81 132 LYS A N 1
ATOM 1088 C CA . LYS A 1 132 ? -21.576 12.987 26.541 1.00 73.81 132 LYS A CA 1
ATOM 1089 C C . LYS A 1 132 ? -22.508 11.947 27.175 1.00 73.81 132 LYS A C 1
ATOM 1091 O O . LYS A 1 132 ? -23.296 12.316 28.031 1.00 73.81 132 LYS A O 1
ATOM 1096 N N . SER A 1 133 ? -22.364 10.664 26.831 1.00 73.31 133 SER A N 1
ATOM 1097 C CA . SER A 1 133 ? -23.162 9.574 27.419 1.00 73.31 133 SER A CA 1
ATOM 1098 C C . SER A 1 133 ? -22.774 9.207 28.858 1.00 73.31 133 SER A C 1
ATOM 1100 O O . SER A 1 133 ? -23.493 8.457 29.502 1.00 73.31 133 SER A O 1
ATOM 1102 N N . ARG A 1 134 ? -21.622 9.682 29.354 1.00 68.44 134 ARG A N 1
ATOM 1103 C CA . ARG A 1 134 ? -21.134 9.435 30.725 1.00 68.44 134 ARG A CA 1
ATOM 1104 C C . ARG A 1 134 ? -21.431 10.581 31.689 1.00 68.44 134 ARG A C 1
ATOM 1106 O O . ARG A 1 134 ? -21.127 10.460 32.870 1.00 68.44 134 ARG A O 1
ATOM 1113 N N . ARG A 1 135 ? -21.985 11.696 31.204 1.00 61.62 135 ARG A N 1
ATOM 1114 C CA . ARG A 1 135 ? -22.469 12.768 32.075 1.00 61.62 135 ARG A CA 1
ATOM 1115 C C . ARG A 1 135 ? -23.843 12.355 32.615 1.00 61.62 135 ARG A C 1
ATOM 1117 O O . ARG A 1 135 ? -24.717 12.091 31.790 1.00 61.62 135 ARG A O 1
ATOM 1124 N N . PRO A 1 136 ? -24.049 12.279 33.943 1.00 55.06 136 PRO A N 1
ATOM 1125 C CA . PRO A 1 136 ? -25.381 12.059 34.489 1.00 55.06 136 PRO A CA 1
ATOM 1126 C C . PRO A 1 136 ? -26.289 13.193 34.008 1.00 55.06 136 PRO A C 1
ATOM 1128 O O . PRO A 1 136 ? -25.882 14.356 33.981 1.00 55.06 136 PRO A O 1
ATOM 1131 N N . SER A 1 137 ? -27.495 12.848 33.563 1.00 54.28 137 SER A N 1
ATOM 1132 C CA . SER A 1 137 ? -28.502 13.825 33.169 1.00 54.28 137 SER A CA 1
ATOM 1133 C C . SER A 1 137 ? -28.873 14.655 34.394 1.00 54.28 137 SER A C 1
ATOM 1135 O O . SER A 1 137 ? -29.670 14.219 35.224 1.00 54.28 137 SER A O 1
ATOM 1137 N N . THR A 1 138 ? -28.293 15.844 34.536 1.00 56.28 138 THR A N 1
ATOM 1138 C CA . THR A 1 138 ? -28.787 16.844 35.481 1.00 56.28 138 THR A CA 1
ATOM 1139 C C . THR A 1 138 ? -30.132 17.323 34.938 1.00 56.28 138 THR A C 1
ATOM 1141 O O . THR A 1 138 ? -30.208 18.222 34.103 1.00 56.28 138 THR A O 1
ATOM 1144 N N . GLY A 1 139 ? -31.193 16.603 35.305 1.00 48.00 139 GLY A N 1
ATOM 1145 C CA . GLY A 1 139 ? -32.565 16.921 34.947 1.00 48.00 139 GLY A CA 1
ATOM 1146 C C . GLY A 1 139 ? -32.974 18.218 35.630 1.00 48.00 139 GLY A C 1
ATOM 1147 O O . GLY A 1 139 ? -33.211 18.242 36.834 1.00 48.00 139 GLY A O 1
ATOM 1148 N N . ASN A 1 140 ? -33.057 19.295 34.855 1.00 50.34 140 ASN A N 1
ATOM 1149 C CA . ASN A 1 140 ? -33.704 20.533 35.266 1.00 50.34 140 ASN A CA 1
ATOM 1150 C C . ASN A 1 140 ? -35.216 20.288 35.406 1.00 50.34 140 ASN A C 1
ATOM 1152 O O . ASN A 1 140 ? -35.959 20.433 34.442 1.00 50.34 140 ASN A O 1
ATOM 1156 N N . ASN A 1 141 ? -35.666 19.937 36.612 1.00 52.59 141 ASN A N 1
ATOM 1157 C CA . ASN A 1 141 ? -37.073 19.973 37.018 1.00 52.59 141 ASN A CA 1
ATOM 1158 C C . ASN A 1 141 ? -37.256 21.068 38.081 1.00 52.59 141 ASN A C 1
ATOM 1160 O O . ASN A 1 141 ? -37.282 20.782 39.275 1.00 52.59 141 ASN A O 1
ATOM 1164 N N . SER A 1 142 ? -37.359 22.339 37.678 1.00 45.59 142 SER A N 1
ATOM 1165 C CA . SER A 1 142 ? -37.686 23.418 38.632 1.00 45.59 142 SER A CA 1
ATOM 1166 C C . SER A 1 142 ? -38.353 24.662 38.034 1.00 45.59 142 SER A C 1
ATOM 1168 O O . SER A 1 142 ? -38.266 25.739 38.616 1.00 45.59 142 SER A O 1
ATOM 1170 N N . VAL A 1 143 ? -39.096 24.551 36.926 1.00 48.34 143 VAL A N 1
ATOM 1171 C CA . VAL A 1 143 ? -39.930 25.670 36.444 1.00 48.34 143 VAL A CA 1
ATOM 1172 C C . VAL A 1 143 ? -41.277 25.158 35.938 1.00 48.34 143 VAL A C 1
ATOM 1174 O O . VAL A 1 143 ? -41.438 24.967 34.750 1.00 48.34 143 VAL A O 1
ATOM 1177 N N . ILE A 1 144 ? -42.233 24.920 36.845 1.00 45.38 144 ILE A N 1
ATOM 1178 C CA . ILE A 1 144 ? -43.687 25.152 36.678 1.00 45.38 144 ILE A CA 1
ATOM 1179 C C . ILE A 1 144 ? -44.251 25.252 38.112 1.00 45.38 144 ILE A C 1
ATOM 1181 O O . ILE A 1 144 ? -44.764 24.294 38.688 1.00 45.38 144 ILE A O 1
ATOM 1185 N N . LYS A 1 145 ? -44.125 26.426 38.748 1.00 45.31 145 LYS A N 1
ATOM 1186 C CA . LYS A 1 145 ? -44.972 26.771 39.902 1.00 45.31 145 LYS A CA 1
ATOM 1187 C C . LYS A 1 145 ? -46.310 27.250 39.344 1.00 45.31 145 LYS A C 1
ATOM 1189 O O . LYS A 1 145 ? -46.403 28.324 38.755 1.00 45.31 145 LYS A O 1
ATOM 1194 N N . LYS A 1 146 ? -47.336 26.412 39.505 1.00 43.75 146 LYS A N 1
ATOM 1195 C CA . LYS A 1 146 ? -48.740 26.687 39.178 1.00 43.75 146 LYS A CA 1
ATOM 1196 C C . LYS A 1 146 ? -49.201 27.994 39.845 1.00 43.75 146 LYS A C 1
ATOM 1198 O O . LYS A 1 146 ? -49.529 28.004 41.026 1.00 43.75 146 LYS A O 1
ATOM 1203 N N . LYS A 1 147 ? -49.304 29.081 39.076 1.00 47.50 147 LYS A N 1
ATOM 1204 C CA . LYS A 1 147 ? -50.236 30.181 39.364 1.00 47.50 147 LYS A CA 1
ATOM 1205 C C . LYS A 1 147 ? -51.627 29.737 38.903 1.00 47.50 147 LYS A C 1
ATOM 1207 O O . LYS A 1 147 ? -51.936 29.837 37.721 1.00 47.50 147 LYS A O 1
ATOM 1212 N N . LYS A 1 148 ? -52.463 29.233 39.813 1.00 46.59 148 LYS A N 1
ATOM 1213 C CA . LYS A 1 148 ? -53.925 29.194 39.626 1.00 46.59 148 LYS A CA 1
ATOM 1214 C C . LYS A 1 148 ? -54.626 29.556 40.936 1.00 46.59 148 LYS A C 1
ATOM 1216 O O . LYS A 1 148 ? -54.831 28.719 41.802 1.00 46.59 148 LYS A O 1
ATOM 1221 N N . ASN A 1 149 ? -54.904 30.854 41.036 1.00 40.94 149 ASN A N 1
ATOM 1222 C CA . ASN A 1 149 ? -56.031 31.533 41.674 1.00 40.94 149 ASN A CA 1
ATOM 1223 C C . ASN A 1 149 ? -56.838 30.748 42.715 1.00 40.94 149 ASN A C 1
ATOM 1225 O O . ASN A 1 149 ? -57.716 29.955 42.379 1.00 40.94 149 ASN A O 1
ATOM 1229 N N . ASN A 1 150 ? -56.638 31.120 43.977 1.00 44.75 150 ASN A N 1
ATOM 1230 C CA . ASN A 1 150 ? -57.578 30.858 45.054 1.00 44.75 150 ASN A CA 1
ATOM 1231 C C . ASN A 1 150 ? -58.702 31.912 44.969 1.00 44.75 150 ASN A C 1
ATOM 1233 O O . ASN A 1 150 ? -58.580 33.010 45.506 1.00 44.75 150 ASN A O 1
ATOM 1237 N N . LYS A 1 151 ? -59.778 31.621 44.228 1.00 54.09 151 LYS A N 1
ATOM 1238 C CA . LYS A 1 151 ? -61.034 32.382 44.303 1.00 54.09 151 LYS A CA 1
ATOM 1239 C C . LYS A 1 151 ? -62.140 31.411 44.694 1.00 54.09 151 LYS A C 1
ATOM 1241 O O . LYS A 1 151 ? -62.351 30.422 44.001 1.00 54.09 151 LYS A O 1
ATOM 1246 N N . LYS A 1 152 ? -62.856 31.779 45.761 1.00 50.31 152 LYS A N 1
ATOM 1247 C CA . LYS A 1 152 ? -64.002 31.118 46.412 1.00 50.31 152 LYS A CA 1
ATOM 1248 C C . LYS A 1 152 ? -63.648 30.193 47.580 1.00 50.31 152 LYS A C 1
ATOM 1250 O O . LYS A 1 152 ? -63.447 28.999 47.396 1.00 50.31 152 LYS A O 1
ATOM 1255 N N . ARG A 1 153 ? -63.787 30.736 48.795 1.00 44.91 153 ARG A N 1
ATOM 1256 C CA . ARG A 1 153 ? -64.626 30.139 49.849 1.00 44.91 153 ARG A CA 1
ATOM 1257 C C . ARG A 1 153 ? -64.899 31.145 50.977 1.00 44.91 153 ARG A C 1
ATOM 1259 O O . ARG A 1 153 ? -63.971 31.480 51.690 1.00 44.91 153 ARG A O 1
ATOM 1266 N N . LYS A 1 154 ? -66.184 31.530 51.080 1.00 44.66 154 LYS A N 1
ATOM 1267 C CA . LYS A 1 154 ? -67.012 31.804 52.281 1.00 44.66 154 LYS A CA 1
ATOM 1268 C C . LYS A 1 154 ? -66.427 32.797 53.311 1.00 44.66 154 LYS A C 1
ATOM 1270 O O . LYS A 1 154 ? -65.353 32.565 53.836 1.00 44.66 154 LYS A O 1
ATOM 1275 N N . LYS A 1 155 ? -67.120 33.867 53.687 1.00 40.03 155 LYS A N 1
ATOM 1276 C CA . LYS A 1 155 ? -68.480 33.922 54.243 1.00 40.03 155 LYS A CA 1
ATOM 1277 C C . LYS A 1 155 ? -69.030 35.333 54.067 1.00 40.03 155 LYS A C 1
ATOM 1279 O O . LYS A 1 155 ? -68.199 36.263 54.129 1.00 40.03 155 LYS A O 1
#

Secondary structure (DSSP, 8-state):
----GGG--HHHHHHHH-----HHHHHT---PPPHHHHHHHHTT-S-HHHHHHHHHHH-HHHHHHHHHHHHHHHHTT--B-TTSSSBPPHHHHHHHHHHH-TTS-HHHHHHHHTHHHHHHHHHHHHHHHHHHTTS--------------------

Sequence (155 aa):
DSENYFQWSQEDFERKFATKNTSEQKAKRIRKPGIVGEIAYKLKEARTDIIKNIVDVLGEPRARQLMAEVLDIEDVGGIMIDNQQRRRSPGGTLFYLIKNDSTITEEQRRLIFGNREVREQNRKMKKLKRKKSRRPSTGNNSVIKKKKNNKKRKK

pLDDT: mean 78.18, std 17.07, range [40.03, 96.12]

Radius of gyration: 33.21 Å; chains: 1; bounding box: 89×94×66 Å